Protein AF-A0A2D5J8Z7-F1 (afdb_monomer)

Nearest PDB structures (foldseek):
  4eag-assembly1_B  TM=4.613E-01  e=6.125E+00  Rattus norvegicus
  5y5u-assembly2_B  TM=1.953E-01  e=6.961E+00  Homo sapiens

Radius of gyration: 29.03 Å; Cα contacts (8 Å, |Δi|>4): 150; chains: 1; bounding box: 54×61×94 Å

pLDDT: mean 72.52, std 23.52, range [27.69, 96.88]

Solvent-accessible surface area (backbone atoms only — not comparable to full-atom values): 9885 Å² total; per-residue (Å²): 137,84,89,83,88,84,88,86,80,92,80,82,88,83,78,88,79,87,79,93,73,88,76,82,69,84,74,69,93,78,85,80,79,78,70,78,59,69,70,49,79,47,103,84,32,26,39,28,47,48,72,48,76,56,85,96,43,74,52,73,52,72,52,76,31,84,39,67,64,59,24,52,51,51,46,53,53,52,48,51,48,61,73,58,46,68,76,50,83,46,30,37,38,57,52,45,52,50,42,42,64,77,65,30,66,86,42,96,58,27,73,64,51,48,54,50,48,58,47,50,29,64,41,54,24,89,94,38,42,44,19,74,34,35,63,58,68,63,48,71,67,44,55,49,44,28,48,53,57,48,45,68,74,70,51,77,82,130

Mean predicted aligned error: 16.83 Å

Foldseek 3Di:
DDDDDDDDDDDDDDDDDDDDDPPPDPDDPPDPPPLPFPFDDDPQFTKGWEWDDQDPDIDIDMDTDHDPVVSVVVNVVVVVCSVCDPPQQAFLLNVLVCCLVPPLPPDPCSVVSNVVSVVQQQQDFPNHRSRRDGPRGDDPNRVVRSVVSVCVVPDDDD

Structure (mmCIF, N/CA/C/O backbone):
data_AF-A0A2D5J8Z7-F1
#
_entry.id   AF-A0A2D5J8Z7-F1
#
loop_
_atom_site.group_PDB
_atom_site.id
_atom_site.type_symbol
_atom_site.label_atom_id
_atom_site.label_alt_id
_atom_site.label_comp_id
_atom_site.label_asym_id
_atom_site.label_entity_id
_atom_site.label_seq_id
_atom_site.pdbx_PDB_ins_code
_atom_site.Cartn_x
_atom_site.Cartn_y
_atom_site.Cartn_z
_atom_site.occupancy
_atom_site.B_iso_or_equiv
_atom_site.auth_seq_id
_atom_site.auth_comp_id
_atom_site.auth_asym_id
_atom_site.auth_atom_id
_atom_site.pdbx_PDB_model_num
ATOM 1 N N . MET A 1 1 ? 10.048 -41.584 80.205 1.00 33.28 1 MET A N 1
ATOM 2 C CA . MET A 1 1 ? 10.427 -40.296 80.825 1.00 33.28 1 MET A CA 1
ATOM 3 C C . MET A 1 1 ? 9.995 -39.187 79.864 1.00 33.28 1 MET A C 1
ATOM 5 O O . MET A 1 1 ? 10.277 -39.314 78.686 1.00 33.28 1 MET A O 1
ATOM 9 N N . PHE A 1 2 ? 9.273 -38.183 80.372 1.00 31.69 2 PHE A N 1
ATOM 10 C CA . PHE A 1 2 ? 8.814 -36.934 79.729 1.00 31.69 2 PHE A CA 1
ATOM 11 C C . PHE A 1 2 ? 7.677 -36.934 78.680 1.00 31.69 2 PHE A C 1
ATOM 13 O O . PHE A 1 2 ? 7.839 -37.215 77.500 1.00 31.69 2 PHE A O 1
ATOM 20 N N . ARG A 1 3 ? 6.518 -36.484 79.191 1.00 35.34 3 ARG A N 1
ATOM 21 C CA . ARG A 1 3 ? 5.440 -35.714 78.538 1.00 35.34 3 ARG A CA 1
ATOM 22 C C . ARG A 1 3 ? 5.994 -34.478 77.804 1.00 35.34 3 ARG A C 1
ATOM 24 O O . ARG A 1 3 ? 6.938 -33.902 78.333 1.00 35.34 3 ARG A O 1
ATOM 31 N N . HIS A 1 4 ? 5.315 -34.013 76.745 1.00 35.53 4 HIS A N 1
ATOM 32 C CA . HIS A 1 4 ? 4.915 -32.610 76.425 1.00 35.53 4 HIS A CA 1
ATOM 33 C C . HIS A 1 4 ? 4.304 -32.600 74.999 1.00 35.53 4 HIS A C 1
ATOM 35 O O . HIS A 1 4 ? 4.914 -33.122 74.079 1.00 35.53 4 HIS A O 1
ATOM 41 N N . CYS A 1 5 ? 3.010 -32.329 74.796 1.00 35.19 5 CYS A N 1
ATOM 42 C CA . CYS A 1 5 ? 2.311 -31.031 74.715 1.00 35.19 5 CYS A CA 1
ATOM 43 C C . CYS A 1 5 ? 2.637 -30.144 73.488 1.00 35.19 5 CYS A C 1
ATOM 45 O O . CYS A 1 5 ? 3.711 -29.570 73.405 1.00 35.19 5 CYS A O 1
ATOM 47 N N . PHE A 1 6 ? 1.583 -29.951 72.677 1.00 36.56 6 PHE A N 1
ATOM 48 C CA . PHE A 1 6 ? 1.121 -28.722 72.001 1.00 36.56 6 PHE A CA 1
ATOM 49 C C . PHE A 1 6 ? 1.816 -28.160 70.734 1.00 36.56 6 PHE A C 1
ATOM 51 O O . PHE A 1 6 ? 2.923 -27.647 70.773 1.00 36.56 6 PHE A O 1
ATOM 58 N N . THR A 1 7 ? 1.017 -28.170 69.647 1.00 43.12 7 THR A N 1
ATOM 59 C CA . THR A 1 7 ? 0.766 -27.132 68.610 1.00 43.12 7 THR A CA 1
ATOM 60 C C . THR A 1 7 ? 1.921 -26.329 68.006 1.00 43.12 7 THR A C 1
ATOM 62 O O . THR A 1 7 ? 2.565 -25.579 68.723 1.00 43.12 7 THR A O 1
ATOM 65 N N . PHE A 1 8 ? 2.005 -26.303 66.665 1.00 34.94 8 PHE A N 1
ATOM 66 C CA . PHE A 1 8 ? 1.914 -25.092 65.816 1.00 34.94 8 PHE A CA 1
ATOM 67 C C . PHE A 1 8 ? 2.090 -25.455 64.323 1.00 34.94 8 PHE A C 1
ATOM 69 O O . PHE A 1 8 ? 2.873 -26.342 64.001 1.00 34.94 8 PHE A O 1
ATOM 76 N N . GLY A 1 9 ? 1.440 -24.717 63.413 1.00 32.69 9 GLY A N 1
ATOM 77 C CA . GLY A 1 9 ? 2.004 -24.474 62.072 1.00 32.69 9 GLY A CA 1
ATOM 78 C C . GLY A 1 9 ? 1.289 -25.078 60.859 1.00 32.69 9 GLY A C 1
ATOM 79 O O . GLY A 1 9 ? 1.712 -26.078 60.296 1.00 32.69 9 GLY A O 1
ATOM 80 N N . LEU A 1 10 ? 0.255 -24.377 60.399 1.00 40.59 10 LEU A N 1
ATOM 81 C CA . LEU A 1 10 ? -0.243 -24.343 59.022 1.00 40.59 10 LEU A CA 1
ATOM 82 C C . LEU A 1 10 ? 0.909 -24.122 58.014 1.00 40.59 10 LEU A C 1
ATOM 84 O O . LEU A 1 10 ? 1.593 -23.117 58.166 1.00 40.59 10 LEU A O 1
ATOM 88 N N . LEU A 1 11 ? 1.088 -24.974 56.987 1.00 37.28 11 LEU A N 1
ATOM 89 C CA . LEU A 1 11 ? 1.471 -24.580 55.610 1.00 37.28 11 LEU A CA 1
ATOM 90 C C . LEU A 1 11 ? 1.736 -25.776 54.669 1.00 37.28 11 LEU A C 1
ATOM 92 O O . LEU A 1 11 ? 2.484 -26.692 54.981 1.00 37.28 11 LEU A O 1
ATOM 96 N N . MET A 1 12 ? 1.214 -25.610 53.449 1.00 34.12 12 MET A N 1
ATOM 97 C CA . MET A 1 12 ? 1.783 -26.033 52.161 1.00 34.12 12 MET A CA 1
ATOM 98 C C . MET A 1 12 ? 1.585 -27.472 51.646 1.00 34.12 12 MET A C 1
ATOM 100 O O . MET A 1 12 ? 2.296 -28.410 51.976 1.00 34.12 12 MET A O 1
ATOM 104 N N . TYR A 1 13 ? 0.726 -27.529 50.619 1.00 34.94 13 TYR A N 1
ATOM 105 C CA . TYR A 1 13 ? 1.142 -27.944 49.271 1.00 34.94 13 TYR A CA 1
ATOM 106 C C . TYR A 1 13 ? 1.536 -29.421 49.104 1.00 34.94 13 TYR A C 1
ATOM 108 O O . TYR A 1 13 ? 2.632 -29.761 48.673 1.00 34.94 13 TYR A O 1
ATOM 116 N N . GLN A 1 14 ? 0.582 -30.312 49.365 1.00 29.28 14 GLN A N 1
ATOM 117 C CA . GLN A 1 14 ? 0.578 -31.664 48.800 1.00 29.28 14 GLN A CA 1
ATOM 118 C C . GLN A 1 14 ? -0.130 -31.581 47.437 1.00 29.28 14 GLN A C 1
ATOM 120 O O . GLN A 1 14 ? -1.304 -31.239 47.351 1.00 29.28 14 GLN A O 1
ATOM 125 N N . SER A 1 15 ? 0.643 -31.603 46.355 1.00 31.73 15 SER A N 1
ATOM 126 C CA . SER A 1 15 ? 0.920 -32.818 45.580 1.00 31.73 15 SER A CA 1
ATOM 127 C C . SER A 1 15 ? -0.226 -33.126 44.610 1.00 31.73 15 SER A C 1
ATOM 129 O O . SER A 1 15 ? -1.239 -33.737 44.941 1.00 31.73 15 SER A O 1
ATOM 131 N N . TRP A 1 16 ? -0.056 -32.599 43.397 1.00 32.38 16 TRP A N 1
ATOM 132 C CA . TRP A 1 16 ? -0.944 -32.747 42.252 1.00 32.38 16 TRP A CA 1
ATOM 133 C C . TRP A 1 16 ? -0.811 -34.166 41.683 1.00 32.38 16 TRP A C 1
ATOM 135 O O . TRP A 1 16 ? 0.261 -34.586 41.248 1.00 32.38 16 TRP A O 1
ATOM 145 N N . VAL A 1 17 ? -1.921 -34.902 41.733 1.00 38.41 17 VAL A N 1
ATOM 146 C CA . VAL A 1 17 ? -2.074 -36.291 41.297 1.00 38.41 17 VAL A CA 1
ATOM 147 C C . VAL A 1 17 ? -2.069 -36.382 39.769 1.00 38.41 17 VAL A C 1
ATOM 149 O O . VAL A 1 17 ? -2.915 -35.816 39.081 1.00 38.41 17 VAL A O 1
ATOM 152 N N . SER A 1 18 ? -1.119 -37.167 39.266 1.00 34.22 18 SER A N 1
ATOM 153 C CA . SER A 1 18 ? -1.123 -37.799 37.948 1.00 34.22 18 SER A CA 1
ATOM 154 C C . SER A 1 18 ? -2.359 -38.684 37.779 1.00 34.22 18 SER A C 1
ATOM 156 O O . SER A 1 18 ? -2.524 -39.576 38.601 1.00 34.22 18 SER A O 1
ATOM 158 N N . GLN A 1 19 ? -3.171 -38.475 36.729 1.00 34.41 19 GLN A N 1
ATOM 159 C CA . GLN A 1 19 ? -3.697 -39.524 35.831 1.00 34.41 19 GLN A CA 1
ATOM 160 C C . GLN A 1 19 ? -4.207 -38.899 34.518 1.00 34.41 19 GLN A C 1
ATOM 162 O O . GLN A 1 19 ? -5.058 -38.011 34.509 1.00 34.41 19 GLN A O 1
ATOM 167 N N . GLY A 1 20 ? -3.678 -39.387 33.394 1.00 43.56 20 GLY A N 1
ATOM 168 C CA . GLY A 1 20 ? -4.048 -38.973 32.047 1.00 43.56 20 GLY A CA 1
ATOM 169 C C . GLY A 1 20 ? -5.385 -39.549 31.578 1.00 43.56 20 GLY A C 1
ATOM 170 O O . GLY A 1 20 ? -5.564 -40.763 31.518 1.00 43.56 20 GLY A O 1
ATOM 171 N N . LYS A 1 21 ? -6.281 -38.653 31.158 1.00 35.16 21 LYS A N 1
ATOM 172 C CA . LYS A 1 21 ? -7.332 -38.890 30.159 1.00 35.16 21 LYS A CA 1
ATOM 173 C C . LYS A 1 21 ? -7.475 -37.608 29.336 1.00 35.16 21 LYS A C 1
ATOM 175 O O . LYS A 1 21 ? -8.081 -36.644 29.793 1.00 35.16 21 LYS A O 1
ATOM 180 N N . THR A 1 22 ? -6.898 -37.560 28.137 1.00 36.97 22 THR A N 1
ATOM 181 C CA . THR A 1 22 ? -7.203 -36.496 27.171 1.00 36.97 22 THR A CA 1
ATOM 182 C C . THR A 1 22 ? -8.568 -36.794 26.574 1.00 36.97 22 THR A C 1
ATOM 184 O O . THR A 1 22 ? -8.685 -37.496 25.572 1.00 36.97 22 THR A O 1
ATOM 187 N N . VAL A 1 23 ? -9.621 -36.297 27.216 1.00 35.59 23 VAL A N 1
ATOM 188 C CA . VAL A 1 23 ? -10.928 -36.225 26.574 1.00 35.59 23 VAL A CA 1
ATOM 189 C C . VAL A 1 23 ? -10.890 -35.018 25.645 1.00 35.59 23 VAL A C 1
ATOM 191 O O . VAL A 1 23 ? -11.117 -33.881 26.054 1.00 35.59 23 VAL A O 1
ATOM 194 N N . THR A 1 24 ? -10.541 -35.257 24.384 1.00 42.09 24 THR A N 1
ATOM 195 C CA . THR A 1 24 ? -10.742 -34.292 23.305 1.00 42.09 24 THR A CA 1
ATOM 196 C C . THR A 1 24 ? -12.246 -34.192 23.070 1.00 42.09 24 THR A C 1
ATOM 198 O O . THR A 1 24 ? -12.821 -34.926 22.272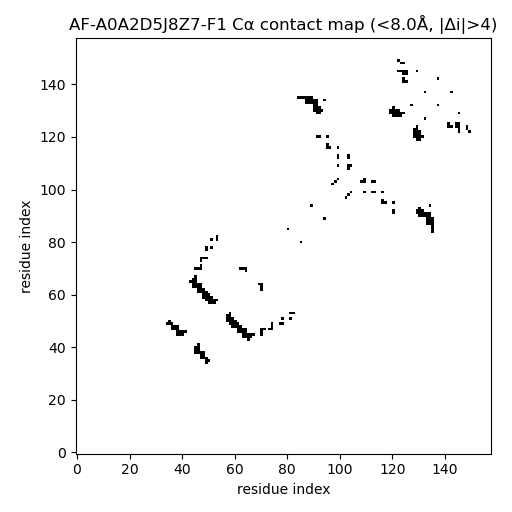 1.00 42.09 24 THR A O 1
ATOM 201 N N . HIS A 1 25 ? -12.918 -33.316 23.812 1.00 37.34 25 HIS A N 1
ATOM 202 C CA . HIS A 1 25 ? -14.263 -32.899 23.447 1.00 37.34 25 HIS A CA 1
ATOM 203 C C . HIS A 1 25 ? -14.157 -31.943 22.250 1.00 37.34 25 HIS A C 1
ATOM 205 O O . HIS A 1 25 ? -13.508 -30.900 22.386 1.00 37.34 25 HIS A O 1
ATOM 211 N N . PRO A 1 26 ? -14.777 -32.235 21.088 1.00 35.94 26 PRO A N 1
ATOM 212 C CA . PRO A 1 26 ? -15.030 -31.196 20.104 1.00 35.94 26 PRO A CA 1
ATOM 213 C C . PRO A 1 26 ? -16.043 -30.239 20.737 1.00 35.94 26 PRO A C 1
ATOM 215 O O . PRO A 1 26 ? -17.235 -30.532 20.812 1.00 35.94 26 PRO A O 1
ATOM 218 N N . LEU A 1 27 ? -15.554 -29.130 21.297 1.00 33.94 27 LEU A N 1
ATOM 219 C CA . LEU A 1 27 ? -16.441 -28.135 21.882 1.00 33.94 27 LEU A CA 1
ATOM 220 C C . LEU A 1 27 ? -17.328 -27.533 20.777 1.00 33.94 27 LEU A C 1
ATOM 222 O O . LEU A 1 27 ? -16.828 -27.228 19.689 1.00 33.94 27 LEU A O 1
ATOM 226 N N . PRO A 1 28 ? -18.633 -27.359 21.042 1.00 27.84 28 PRO A N 1
ATOM 227 C CA . PRO A 1 28 ? -19.584 -26.816 20.082 1.00 27.84 28 PRO A CA 1
ATOM 228 C C . PRO A 1 28 ? -19.231 -25.377 19.666 1.00 27.84 28 PRO A C 1
ATOM 230 O O . PRO A 1 28 ? -18.781 -24.562 20.468 1.00 27.84 28 PRO A O 1
ATOM 233 N N . ILE A 1 29 ? -19.495 -25.062 18.393 1.00 35.22 29 ILE A N 1
ATOM 234 C CA . ILE A 1 29 ? -19.221 -23.789 17.689 1.00 35.22 29 ILE A CA 1
ATOM 235 C C . ILE A 1 29 ? -19.977 -22.568 18.259 1.00 35.22 29 ILE A C 1
ATOM 237 O O . ILE A 1 29 ? -19.710 -21.426 17.889 1.00 35.22 29 ILE A O 1
ATOM 241 N N . SER A 1 30 ? -20.883 -22.758 19.213 1.00 27.69 30 SER A N 1
ATOM 242 C CA . SER A 1 30 ? -21.595 -21.671 19.881 1.00 27.69 30 SER A CA 1
ATOM 243 C C . SER A 1 30 ? -21.016 -21.429 21.275 1.00 27.69 30 SER A C 1
ATOM 245 O O . SER A 1 30 ? -21.147 -22.297 22.130 1.00 27.69 30 SER A O 1
ATOM 247 N N . LEU A 1 31 ? -20.474 -20.223 21.505 1.00 31.56 31 LEU A N 1
ATOM 248 C CA . LEU A 1 31 ? -19.948 -19.673 22.779 1.00 31.56 31 LEU A CA 1
ATOM 249 C C . LEU A 1 31 ? -18.418 -19.624 22.941 1.00 31.56 31 LEU A C 1
ATOM 251 O O . LEU A 1 31 ? -17.900 -19.771 24.043 1.00 31.56 31 LEU A O 1
ATOM 255 N N . ARG A 1 32 ? -17.690 -19.252 21.883 1.00 32.06 32 ARG A N 1
ATOM 256 C CA . ARG A 1 32 ? -16.359 -18.636 22.030 1.00 32.06 32 ARG A CA 1
ATOM 257 C C . ARG A 1 32 ? -16.353 -17.203 21.501 1.00 32.06 32 ARG A C 1
ATOM 259 O O . ARG A 1 32 ? -15.695 -16.862 20.525 1.00 32.06 32 ARG A O 1
ATOM 266 N N . ARG A 1 33 ? -17.156 -16.348 22.142 1.00 30.02 33 ARG A N 1
ATOM 267 C CA . ARG A 1 33 ? -17.004 -14.890 22.059 1.00 30.02 33 ARG A CA 1
ATOM 268 C C . ARG A 1 33 ? -15.819 -14.508 22.946 1.00 30.02 33 ARG A C 1
ATOM 270 O O . ARG A 1 33 ? -16.016 -14.091 24.082 1.00 30.02 33 ARG A O 1
ATOM 277 N N . ASP A 1 34 ? -14.605 -14.684 22.432 1.00 30.52 34 ASP A N 1
ATOM 278 C CA . ASP A 1 34 ? -13.373 -14.175 23.048 1.00 30.52 34 ASP A CA 1
ATOM 279 C C . ASP A 1 34 ? -13.340 -12.637 22.928 1.00 30.52 34 ASP A C 1
ATOM 281 O O . ASP A 1 34 ? -12.583 -12.060 22.152 1.00 30.52 34 ASP A O 1
ATOM 285 N N . TYR A 1 35 ? -14.211 -11.978 23.690 1.00 39.22 35 TYR A N 1
ATOM 286 C CA . TYR A 1 35 ? -14.035 -10.608 24.148 1.00 39.22 35 TYR A CA 1
ATOM 287 C C . TYR A 1 35 ? -13.406 -10.709 25.537 1.00 39.22 35 TYR A C 1
ATOM 289 O O . TYR A 1 35 ? -14.110 -10.613 26.544 1.00 39.22 35 TYR A O 1
ATOM 297 N N . ASP A 1 36 ? -12.092 -10.937 25.616 1.00 40.06 36 ASP A N 1
ATOM 298 C CA . ASP A 1 36 ? -11.342 -10.755 26.869 1.00 40.06 36 ASP A CA 1
ATOM 299 C C . ASP A 1 36 ? -11.232 -9.247 27.162 1.00 40.06 36 ASP A C 1
ATOM 301 O O . ASP A 1 36 ? -10.185 -8.608 27.052 1.00 40.06 36 ASP A O 1
ATOM 305 N N . LEU A 1 37 ? -12.386 -8.638 27.442 1.00 43.28 37 LEU A N 1
ATOM 306 C CA . LEU A 1 37 ? -12.523 -7.261 27.867 1.00 43.28 37 LEU A CA 1
ATOM 307 C C . LEU A 1 37 ? -12.175 -7.221 29.352 1.00 43.28 37 LEU A C 1
ATOM 309 O O . LEU A 1 37 ? -13.049 -7.325 30.220 1.00 43.28 37 LEU A O 1
ATOM 313 N N . ARG A 1 38 ? -10.894 -7.017 29.657 1.00 42.97 38 ARG A N 1
ATOM 314 C CA . ARG A 1 38 ? -10.492 -6.493 30.965 1.00 42.97 38 ARG A CA 1
ATOM 315 C C . ARG A 1 38 ? -11.046 -5.074 31.100 1.00 42.97 38 ARG A C 1
ATOM 317 O O . ARG A 1 38 ? -10.364 -4.094 30.815 1.00 42.97 38 ARG A O 1
ATOM 324 N N . HIS A 1 39 ? -12.311 -4.961 31.498 1.00 48.50 39 HIS A N 1
ATOM 325 C CA . HIS A 1 39 ? -12.954 -3.701 31.850 1.00 48.50 39 HIS A CA 1
ATOM 326 C C . HIS A 1 39 ? -12.380 -3.215 33.185 1.00 48.50 39 HIS A C 1
ATOM 328 O O . HIS A 1 39 ? -12.983 -3.387 34.241 1.00 48.50 39 HIS A O 1
ATOM 334 N N . GLY A 1 40 ? -11.178 -2.649 33.154 1.00 47.19 40 GLY A N 1
ATOM 335 C CA . GLY A 1 40 ? -10.620 -1.958 34.307 1.00 47.19 40 GLY A CA 1
ATOM 336 C C . GLY A 1 40 ? -11.255 -0.578 34.420 1.00 47.19 40 GLY A C 1
ATOM 337 O O . GLY A 1 40 ? -11.065 0.262 33.538 1.00 47.19 40 GLY A O 1
ATOM 338 N N . GLN A 1 41 ? -11.999 -0.323 35.498 1.00 51.88 41 GLN A N 1
ATOM 339 C CA . GLN A 1 41 ? -12.288 1.048 35.906 1.00 51.88 41 GLN A CA 1
ATOM 340 C C . GLN A 1 41 ? -10.941 1.693 36.251 1.00 51.88 41 GLN A C 1
ATOM 342 O O . GLN A 1 41 ? -10.257 1.264 37.178 1.00 51.88 41 GLN A O 1
ATOM 347 N N . THR A 1 42 ? -10.521 2.681 35.467 1.00 56.34 42 THR A N 1
ATOM 348 C CA . THR A 1 42 ? -9.351 3.493 35.822 1.00 56.34 42 THR A CA 1
ATOM 349 C C . THR A 1 42 ? -9.826 4.669 36.662 1.00 56.34 42 THR A C 1
ATOM 351 O O . THR A 1 42 ? -10.990 5.061 36.585 1.00 56.34 42 THR A O 1
ATOM 354 N N . LYS A 1 43 ? -8.929 5.259 37.462 1.00 55.53 43 LYS A N 1
ATOM 355 C CA . LYS A 1 43 ? -9.245 6.357 38.398 1.00 55.53 43 LYS A CA 1
ATOM 356 C C . LYS A 1 43 ? -9.958 7.558 37.737 1.00 55.53 43 LYS A C 1
ATOM 358 O O . LYS A 1 43 ? -10.534 8.382 38.434 1.00 55.53 43 LYS A O 1
ATOM 363 N N . CYS A 1 44 ? -9.914 7.655 36.407 1.00 60.53 44 CYS A N 1
ATOM 364 C CA . CYS A 1 44 ? -10.437 8.751 35.598 1.00 60.53 44 CYS A CA 1
ATOM 365 C C . CYS A 1 44 ? -11.274 8.313 34.370 1.00 60.53 44 CYS A C 1
ATOM 367 O O . CYS A 1 44 ? -11.547 9.153 33.513 1.00 60.53 44 CYS A O 1
ATOM 369 N N . GLY A 1 45 ? -11.712 7.047 34.257 1.00 75.44 45 GLY A N 1
ATOM 370 C CA . GLY A 1 45 ? -12.595 6.647 33.149 1.00 75.44 45 GLY A CA 1
ATOM 371 C C . GLY A 1 45 ? -12.696 5.150 32.840 1.00 75.44 45 GLY A C 1
ATOM 372 O O . GLY A 1 45 ? -12.374 4.280 33.653 1.00 75.44 45 GLY A O 1
ATOM 373 N N . TRP A 1 46 ? -13.168 4.861 31.626 1.00 76.75 46 TRP A N 1
ATOM 374 C CA . TRP A 1 46 ? -13.387 3.520 31.080 1.00 76.75 46 TRP A CA 1
ATOM 375 C C . TRP A 1 46 ? -12.309 3.168 30.062 1.00 76.75 46 TRP A C 1
ATOM 377 O O . TRP A 1 46 ? -12.083 3.928 29.129 1.00 76.75 46 TRP A O 1
ATOM 387 N N . GLN A 1 47 ? -11.670 2.006 30.184 1.00 78.69 47 GLN A N 1
ATOM 388 C CA . GLN A 1 47 ? -10.705 1.530 29.192 1.00 78.69 47 GLN A CA 1
ATOM 389 C C . GLN A 1 47 ? -11.274 0.351 28.400 1.00 78.69 47 GLN A C 1
ATOM 391 O O . GLN A 1 47 ? -11.833 -0.580 28.976 1.00 78.69 47 GLN A O 1
ATOM 396 N N . ALA A 1 48 ? -11.091 0.381 27.083 1.00 81.31 48 ALA A N 1
ATOM 397 C CA . ALA A 1 48 ? -11.295 -0.760 26.204 1.00 81.31 48 ALA A CA 1
ATOM 398 C C . ALA A 1 48 ? -9.939 -1.317 25.759 1.00 81.31 48 ALA A C 1
ATOM 400 O O . ALA A 1 48 ? -9.042 -0.561 25.377 1.00 81.31 48 ALA A O 1
ATOM 401 N N . GLN A 1 49 ? -9.803 -2.640 25.799 1.00 81.88 49 GLN A N 1
ATOM 402 C CA . GLN A 1 49 ? -8.642 -3.378 25.311 1.00 81.88 49 GLN A CA 1
ATOM 403 C C . GLN A 1 49 ? -9.143 -4.430 24.325 1.00 81.88 49 GLN A C 1
ATOM 405 O O . GLN A 1 49 ? -10.068 -5.171 24.640 1.00 81.88 49 GLN A O 1
ATOM 410 N N . VAL A 1 50 ? -8.546 -4.479 23.138 1.00 82.88 50 VAL A N 1
ATOM 411 C CA . VAL A 1 50 ? -8.886 -5.447 22.093 1.00 82.88 50 VAL A CA 1
ATOM 412 C C . VAL A 1 50 ? -7.632 -6.229 21.742 1.00 82.88 50 VAL A C 1
ATOM 414 O O . VAL A 1 50 ? -6.585 -5.638 21.458 1.00 82.88 50 VAL A O 1
ATOM 417 N N . ALA A 1 51 ? -7.744 -7.556 21.749 1.00 82.44 51 ALA A N 1
ATOM 418 C CA . ALA A 1 51 ? -6.704 -8.479 21.325 1.00 82.44 51 ALA A CA 1
ATOM 419 C C . ALA A 1 51 ? -7.303 -9.501 20.352 1.00 82.44 51 ALA A C 1
ATOM 421 O O . ALA A 1 51 ? -8.057 -10.377 20.763 1.00 82.44 51 ALA A O 1
ATOM 422 N N . ARG A 1 52 ? -6.960 -9.407 19.065 1.00 76.62 52 ARG A N 1
ATOM 423 C CA . ARG A 1 52 ? -7.445 -10.338 18.032 1.00 76.62 52 ARG A CA 1
ATOM 424 C C . ARG A 1 52 ? -6.286 -10.958 17.273 1.00 76.62 52 ARG A C 1
ATOM 426 O O . ARG A 1 52 ? -5.253 -10.322 17.049 1.00 76.62 52 ARG A O 1
ATOM 433 N N . ARG A 1 53 ? -6.457 -12.219 16.882 1.00 71.38 53 ARG A N 1
ATOM 434 C CA . ARG A 1 53 ? -5.526 -12.919 15.996 1.00 71.38 53 ARG A CA 1
ATOM 435 C C . ARG A 1 53 ? -5.867 -12.564 14.554 1.00 71.38 53 ARG A C 1
ATOM 437 O O . ARG A 1 53 ? -6.992 -12.779 14.130 1.00 71.38 53 ARG A O 1
ATOM 444 N N . VAL A 1 54 ? -4.890 -12.039 13.825 1.00 67.06 54 VAL A N 1
ATOM 445 C CA . VAL A 1 54 ? -4.977 -11.754 12.391 1.00 67.06 54 VAL A CA 1
ATOM 446 C C . VAL A 1 54 ? -3.842 -12.532 11.728 1.00 67.06 54 VAL A C 1
ATOM 448 O O . VAL A 1 54 ? -2.666 -12.179 11.867 1.00 67.06 54 VAL A O 1
ATOM 451 N N . GLY A 1 55 ? -4.184 -13.652 11.087 1.00 72.12 55 GLY A N 1
ATOM 452 C CA . GLY A 1 55 ? -3.205 -14.636 10.615 1.00 72.12 55 GLY A CA 1
ATOM 453 C C . GLY A 1 55 ? -2.347 -15.186 11.764 1.00 72.12 55 GLY A C 1
ATOM 454 O O . GLY A 1 55 ? -2.865 -15.581 12.809 1.00 72.12 55 GLY A O 1
ATOM 455 N N . THR A 1 56 ? -1.021 -15.175 11.595 1.00 70.69 56 THR A N 1
ATOM 456 C CA . THR A 1 56 ? -0.047 -15.661 12.596 1.00 70.69 56 THR A CA 1
ATOM 457 C C . THR A 1 56 ? 0.249 -14.641 13.707 1.00 70.69 56 THR A C 1
ATOM 459 O O . THR A 1 56 ? 0.930 -14.959 14.680 1.00 70.69 56 THR A O 1
ATOM 462 N N . GLN A 1 57 ? -0.233 -13.398 13.593 1.00 63.00 57 GLN A N 1
ATOM 463 C CA . GLN A 1 57 ? 0.080 -12.319 14.536 1.00 63.00 57 GLN A CA 1
ATOM 464 C C . GLN A 1 57 ? -1.132 -11.942 15.394 1.00 63.00 57 GLN A C 1
ATOM 466 O O . GLN A 1 57 ? -2.265 -11.900 14.926 1.00 63.00 57 GLN A O 1
ATOM 471 N N . THR A 1 58 ? -0.900 -11.608 16.667 1.00 77.25 58 THR A N 1
ATOM 472 C CA . THR A 1 58 ? -1.942 -11.038 17.539 1.00 77.25 58 THR A CA 1
ATOM 473 C C . THR A 1 58 ? -1.832 -9.516 17.535 1.00 77.25 58 THR A C 1
ATOM 475 O O . THR A 1 58 ? -0.817 -8.966 17.962 1.00 77.25 58 THR A O 1
ATOM 478 N N . LYS A 1 59 ? -2.870 -8.822 17.064 1.00 77.00 59 LYS A N 1
ATOM 479 C CA . LYS A 1 59 ? -2.980 -7.362 17.140 1.00 77.00 59 LYS A CA 1
ATOM 480 C C . LYS A 1 59 ? -3.605 -6.983 18.478 1.00 77.00 59 LYS A C 1
ATOM 482 O O . LYS A 1 59 ? -4.638 -7.532 18.854 1.00 77.00 59 LYS A O 1
ATOM 487 N N . ARG A 1 60 ? -2.971 -6.050 19.195 1.00 81.69 60 ARG A N 1
ATOM 488 C CA . ARG A 1 60 ? -3.452 -5.521 20.478 1.00 81.69 60 ARG A CA 1
ATOM 489 C C . ARG A 1 60 ? -3.542 -3.999 20.419 1.00 81.69 60 ARG A C 1
ATOM 491 O O . ARG A 1 60 ? -2.576 -3.354 20.016 1.00 81.69 60 ARG A O 1
ATOM 498 N N . LYS A 1 61 ? -4.670 -3.428 20.842 1.00 81.75 61 LYS A N 1
ATOM 499 C CA . LYS A 1 61 ? -4.812 -1.987 21.106 1.00 81.75 61 LYS A CA 1
ATOM 500 C C . LYS A 1 61 ? -5.610 -1.755 22.379 1.00 81.75 61 LYS A C 1
ATOM 502 O O . LYS A 1 61 ? -6.503 -2.528 22.708 1.00 81.75 61 LYS A O 1
ATOM 507 N N . ALA A 1 62 ? -5.305 -0.653 23.053 1.00 82.62 62 ALA A N 1
ATOM 508 C CA . ALA A 1 62 ? -6.061 -0.161 24.192 1.00 82.62 62 ALA A CA 1
ATOM 509 C C . ALA A 1 62 ? -6.370 1.327 24.011 1.00 82.62 62 ALA A C 1
ATOM 511 O O . ALA A 1 62 ? -5.539 2.072 23.486 1.00 82.62 62 ALA A O 1
ATOM 512 N N . LYS A 1 63 ? -7.555 1.757 24.445 1.00 81.12 63 LYS A N 1
ATOM 513 C CA . LYS A 1 63 ? -7.972 3.163 24.430 1.00 81.12 63 LYS A CA 1
ATOM 514 C C . LYS A 1 63 ? -8.887 3.463 25.617 1.00 81.12 63 LYS A C 1
ATOM 516 O O . LYS A 1 63 ? -9.662 2.608 26.037 1.00 81.12 63 LYS A O 1
ATOM 521 N N . THR A 1 64 ? -8.777 4.674 26.157 1.00 81.75 64 THR A N 1
ATOM 522 C CA . THR A 1 64 ? -9.549 5.140 27.320 1.00 81.75 64 THR A CA 1
ATOM 523 C C . THR A 1 64 ? -10.618 6.147 26.887 1.00 81.75 64 THR A C 1
ATOM 525 O O . THR A 1 64 ? -10.393 6.939 25.973 1.00 81.75 64 THR A O 1
ATOM 528 N N . PHE A 1 65 ? -11.773 6.110 27.548 1.00 80.00 65 PHE A N 1
ATOM 529 C CA . PHE A 1 65 ? -12.999 6.848 27.251 1.00 80.00 65 PHE A CA 1
ATOM 530 C C . PHE A 1 65 ? -13.650 7.378 28.528 1.00 80.00 65 PHE A C 1
ATOM 532 O O . PHE A 1 65 ? -13.407 6.874 29.628 1.00 80.00 65 PHE A O 1
ATOM 539 N N . LYS A 1 66 ? -14.520 8.380 28.378 1.00 75.38 66 LYS A N 1
ATOM 540 C CA . LYS A 1 66 ? -15.283 8.941 29.501 1.00 75.38 66 LYS A CA 1
ATOM 541 C C . LYS A 1 66 ? -16.495 8.079 29.852 1.00 75.38 66 LYS A C 1
ATOM 543 O O . LYS A 1 66 ? -16.850 7.994 31.024 1.00 75.38 66 LYS A O 1
ATOM 548 N N . SER A 1 67 ? -17.095 7.399 28.870 1.00 79.12 67 SER A N 1
ATOM 549 C CA . SER A 1 67 ? -18.265 6.541 29.080 1.00 79.12 67 SER A CA 1
ATOM 550 C C . SER A 1 67 ? -18.016 5.072 28.716 1.00 79.12 67 SER A C 1
ATOM 552 O O . SER A 1 67 ? -17.259 4.740 27.802 1.00 79.12 67 SER A O 1
ATOM 554 N N . LYS A 1 68 ? -18.713 4.168 29.422 1.00 74.88 68 LYS A N 1
ATOM 555 C CA . LYS A 1 68 ? -18.700 2.722 29.140 1.00 74.88 68 LYS A CA 1
ATOM 556 C C . LYS A 1 68 ? -19.200 2.417 27.727 1.00 74.88 68 LYS A C 1
ATOM 558 O O . LYS A 1 68 ? -18.673 1.529 27.063 1.00 74.88 68 LYS A O 1
ATOM 563 N N . ARG A 1 69 ? -20.221 3.153 27.276 1.00 79.44 69 ARG A N 1
ATOM 564 C CA . ARG A 1 69 ? -20.846 2.967 25.962 1.00 79.44 69 ARG A CA 1
ATOM 565 C C . ARG A 1 69 ? -19.871 3.294 24.834 1.00 79.44 69 ARG A C 1
ATOM 567 O O . ARG A 1 69 ? -19.751 2.496 23.914 1.00 79.44 69 ARG A O 1
ATOM 574 N N . GLU A 1 70 ? -19.140 4.404 24.930 1.00 76.50 70 GLU A N 1
ATOM 575 C CA . GLU A 1 70 ? -18.096 4.758 23.955 1.00 76.50 70 GLU A CA 1
ATOM 576 C C . GLU A 1 70 ? -17.003 3.692 23.879 1.00 76.50 70 GLU A C 1
ATOM 578 O O . GLU A 1 70 ? -16.626 3.276 22.786 1.00 76.50 70 GLU A O 1
ATOM 583 N N . ALA A 1 71 ? -16.544 3.202 25.034 1.00 75.06 71 ALA A N 1
ATOM 584 C CA . ALA A 1 71 ? -15.534 2.150 25.093 1.00 75.06 71 ALA A CA 1
ATOM 585 C C . ALA A 1 71 ? -15.996 0.865 24.379 1.00 75.06 71 ALA A C 1
ATOM 587 O O . ALA A 1 71 ? -15.226 0.259 23.634 1.00 75.06 71 ALA A O 1
ATOM 588 N N . GLN A 1 72 ? -17.261 0.474 24.563 1.00 80.44 72 GLN A N 1
ATOM 589 C CA . GLN A 1 72 ? -17.846 -0.704 23.916 1.00 80.44 72 GLN A CA 1
ATOM 590 C C . GLN A 1 72 ? -18.055 -0.523 22.410 1.00 80.44 72 GLN A C 1
ATOM 592 O O . GLN A 1 72 ? -17.790 -1.454 21.653 1.00 80.44 72 GLN A O 1
ATOM 597 N N . VAL A 1 73 ? -18.531 0.648 21.976 1.00 86.25 73 VAL A N 1
ATOM 598 C CA . VAL A 1 73 ? -18.703 0.961 20.548 1.00 86.25 73 VAL A CA 1
ATOM 599 C C . VAL A 1 73 ? -17.352 0.910 19.843 1.00 86.25 73 VAL A C 1
ATOM 601 O O . VAL A 1 73 ? -17.201 0.164 18.881 1.00 86.25 73 VAL A O 1
ATOM 604 N N . TRP A 1 74 ? -16.342 1.584 20.395 1.00 86.62 74 TRP A N 1
ATOM 605 C CA . TRP A 1 74 ? -14.999 1.584 19.824 1.00 86.62 74 TRP A CA 1
ATOM 606 C C . TRP A 1 74 ? -14.378 0.185 19.751 1.00 86.62 74 TRP A C 1
ATOM 608 O O . TRP A 1 74 ? -13.748 -0.152 18.752 1.00 86.62 74 TRP A O 1
ATOM 618 N N . ALA A 1 75 ? -14.550 -0.643 20.789 1.00 82.56 75 ALA A N 1
ATOM 619 C CA . ALA A 1 75 ? -14.025 -2.007 20.778 1.00 82.56 75 ALA A CA 1
ATOM 620 C C . ALA A 1 75 ? -14.637 -2.833 19.635 1.00 82.56 75 ALA A C 1
ATOM 622 O O . ALA A 1 75 ? -13.910 -3.511 18.916 1.00 82.56 75 ALA A O 1
ATOM 623 N N . ARG A 1 76 ? -15.957 -2.725 19.429 1.00 82.12 76 ARG A N 1
ATOM 624 C CA . ARG A 1 76 ? -16.668 -3.419 18.343 1.00 82.12 76 ARG A CA 1
ATOM 625 C C . ARG A 1 76 ? -16.247 -2.925 16.962 1.00 82.12 76 ARG A C 1
ATOM 627 O O . ARG A 1 76 ? -16.029 -3.742 16.077 1.00 82.12 76 ARG A O 1
ATOM 634 N N . GLU A 1 77 ? -16.123 -1.613 16.782 1.00 82.00 77 GLU A N 1
ATOM 635 C CA . GLU A 1 77 ? -15.661 -1.016 15.521 1.00 82.00 77 GLU A CA 1
ATOM 636 C C . GLU A 1 77 ? -14.244 -1.474 15.177 1.00 82.00 77 GLU A C 1
ATOM 638 O O . GLU A 1 77 ? -13.981 -1.889 14.052 1.00 82.00 77 GLU A O 1
ATOM 643 N N . PHE A 1 78 ? -13.342 -1.456 16.160 1.00 81.06 78 PHE A N 1
ATOM 644 C CA . PHE A 1 78 ? -11.958 -1.865 15.958 1.00 81.06 78 PHE A CA 1
ATOM 645 C C . PHE A 1 78 ? -11.830 -3.367 15.674 1.00 81.06 78 PHE A C 1
ATOM 647 O O . PHE A 1 78 ? -11.001 -3.774 14.867 1.00 81.06 78 PHE A O 1
ATOM 654 N N . GLU A 1 79 ? -12.654 -4.210 16.294 1.00 80.12 79 GLU A N 1
ATOM 655 C CA . GLU A 1 79 ? -12.700 -5.631 15.943 1.00 80.12 79 GLU A CA 1
ATOM 656 C C . GLU A 1 79 ? -13.248 -5.880 14.545 1.00 80.12 79 GLU A C 1
ATOM 658 O O . GLU A 1 79 ? -12.666 -6.674 13.816 1.00 80.12 79 GLU A O 1
ATOM 663 N N . ALA A 1 80 ? -14.310 -5.178 14.146 1.00 77.25 80 ALA A N 1
ATOM 664 C CA . ALA A 1 80 ? -14.834 -5.268 12.788 1.00 77.25 80 ALA A CA 1
ATOM 665 C C . ALA A 1 80 ? -13.796 -4.808 11.748 1.00 77.25 80 ALA A C 1
ATOM 667 O O . ALA A 1 80 ? -13.684 -5.405 10.680 1.00 77.25 80 ALA A O 1
ATOM 668 N N . GLU A 1 81 ? -12.998 -3.783 12.066 1.00 72.56 81 GLU A N 1
ATOM 669 C CA . GLU A 1 81 ? -11.875 -3.327 11.237 1.00 72.56 81 GLU A CA 1
ATOM 670 C C . GLU A 1 81 ? -10.771 -4.394 11.128 1.00 72.56 81 GLU A C 1
ATOM 672 O O . GLU A 1 81 ? -10.227 -4.624 10.048 1.00 72.56 81 GLU A O 1
ATOM 677 N N . LEU A 1 82 ? -10.452 -5.079 12.231 1.00 72.25 82 LEU A N 1
ATOM 678 C CA . LEU A 1 82 ? -9.475 -6.170 12.231 1.00 72.25 82 LEU A CA 1
ATOM 679 C C . LEU A 1 82 ? -9.974 -7.416 11.490 1.00 72.25 82 LEU A C 1
ATOM 681 O O . LEU A 1 82 ? -9.170 -8.062 10.820 1.00 72.25 82 LEU A O 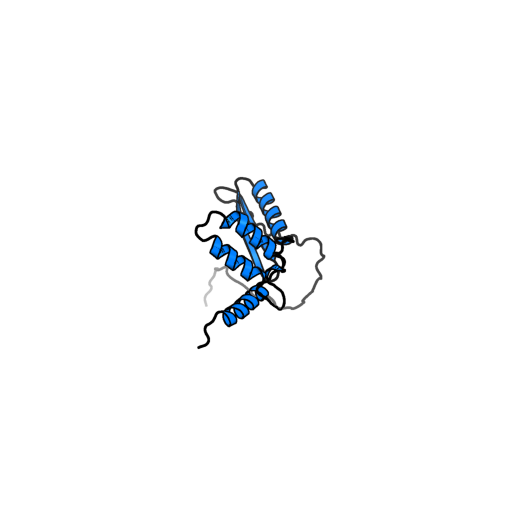1
ATOM 685 N N . ASP A 1 83 ? -11.262 -7.745 11.609 1.00 66.81 83 ASP A N 1
ATOM 686 C CA . ASP A 1 83 ? -11.875 -8.920 10.983 1.00 66.81 83 ASP A CA 1
ATOM 687 C C . ASP A 1 83 ? -12.064 -8.723 9.467 1.00 66.81 83 ASP A C 1
ATOM 689 O O . ASP A 1 83 ? -11.812 -9.645 8.694 1.00 66.81 83 ASP A O 1
A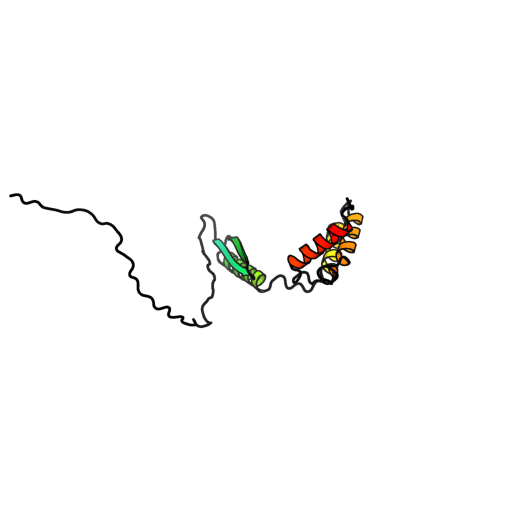TOM 693 N N . ASN A 1 84 ? -12.437 -7.520 9.015 1.00 60.84 84 ASN A N 1
ATOM 694 C CA . ASN A 1 84 ? -12.585 -7.231 7.582 1.00 60.84 84 ASN A CA 1
ATOM 695 C C . ASN A 1 84 ? -11.234 -7.076 6.859 1.00 60.84 84 ASN A C 1
ATOM 697 O O . ASN A 1 84 ? -11.170 -7.149 5.626 1.00 60.84 84 ASN A O 1
ATOM 701 N N . GLY A 1 85 ? -10.151 -6.831 7.607 1.00 58.94 85 GLY A N 1
ATOM 702 C CA . GLY A 1 85 ? -8.916 -6.295 7.046 1.00 58.94 85 GLY A CA 1
ATOM 703 C C . GLY A 1 85 ? -9.166 -4.956 6.340 1.00 58.94 85 GLY A C 1
ATOM 704 O O . GLY A 1 85 ? -10.297 -4.496 6.176 1.00 58.94 85 GLY A O 1
ATOM 705 N N . THR A 1 86 ? -8.114 -4.294 5.865 1.00 57.88 86 THR A N 1
ATOM 706 C CA . THR A 1 86 ? -8.313 -3.198 4.910 1.00 57.88 86 THR A CA 1
ATOM 707 C C . THR A 1 86 ? -8.730 -3.831 3.584 1.00 57.88 86 THR A C 1
ATOM 709 O O . THR A 1 86 ? -7.879 -4.083 2.735 1.00 57.88 86 THR A O 1
ATOM 712 N N . THR A 1 87 ? -10.023 -4.121 3.396 1.00 61.78 87 THR A N 1
ATOM 713 C CA . THR A 1 87 ? -10.599 -4.671 2.152 1.00 61.78 87 THR A CA 1
ATOM 714 C C . THR A 1 87 ? -10.613 -3.611 1.040 1.00 61.78 87 THR A C 1
ATOM 716 O O . THR A 1 87 ? -11.610 -3.378 0.358 1.00 61.78 87 THR A O 1
ATOM 719 N N . SER A 1 88 ? -9.511 -2.883 0.877 1.00 73.75 88 SER A N 1
ATOM 720 C CA . SER A 1 88 ? -9.349 -1.960 -0.228 1.00 73.75 88 SER A CA 1
ATOM 721 C C . SER A 1 88 ? -9.072 -2.774 -1.483 1.00 73.75 88 SER A C 1
ATOM 723 O O . SER A 1 88 ? -8.090 -3.512 -1.563 1.00 73.75 88 SER A O 1
ATOM 725 N N . ARG A 1 89 ? -9.955 -2.611 -2.467 1.00 84.44 89 ARG A N 1
ATOM 726 C CA . ARG A 1 89 ? -9.786 -3.127 -3.831 1.00 84.44 89 ARG A CA 1
ATOM 727 C C . ARG A 1 89 ? -8.925 -2.196 -4.692 1.00 84.44 89 ARG A C 1
ATOM 729 O O . ARG A 1 89 ? -8.858 -2.376 -5.903 1.00 84.44 89 ARG A O 1
ATOM 736 N N . ASP A 1 90 ? -8.295 -1.191 -4.082 1.00 91.88 90 ASP A N 1
ATOM 737 C CA . ASP A 1 90 ? -7.368 -0.313 -4.780 1.00 91.88 90 ASP A CA 1
ATOM 738 C C . ASP A 1 90 ? -6.098 -1.085 -5.138 1.00 91.88 90 ASP A C 1
ATOM 740 O O . ASP A 1 90 ? -5.518 -1.803 -4.316 1.00 91.88 90 ASP A O 1
ATOM 744 N N . THR A 1 91 ? -5.624 -0.873 -6.359 1.00 95.81 91 THR A N 1
ATOM 745 C CA . THR A 1 91 ? -4.289 -1.305 -6.754 1.00 95.81 91 THR A CA 1
ATOM 746 C C . THR A 1 91 ? -3.235 -0.399 -6.122 1.00 95.81 91 THR A C 1
ATOM 748 O O . THR A 1 91 ? -3.466 0.787 -5.869 1.00 95.81 91 THR A O 1
ATOM 751 N N . VAL A 1 92 ? -2.032 -0.925 -5.904 1.00 95.69 92 VAL A N 1
ATOM 752 C CA . VAL A 1 92 ? -0.880 -0.139 -5.437 1.00 95.69 92 VAL A CA 1
ATOM 753 C C . VAL A 1 92 ? -0.620 1.050 -6.369 1.00 95.69 92 VAL A C 1
ATOM 755 O O . VAL A 1 92 ? -0.301 2.143 -5.897 1.00 95.69 92 VAL A O 1
ATOM 758 N N . ALA A 1 93 ? -0.825 0.884 -7.681 1.00 96.88 93 ALA A N 1
ATOM 7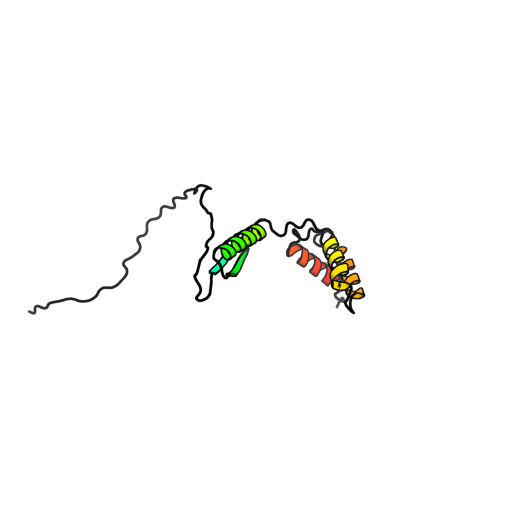59 C CA . ALA A 1 93 ? -0.724 1.979 -8.640 1.00 96.88 93 ALA A CA 1
ATOM 760 C C . ALA A 1 93 ? -1.701 3.123 -8.336 1.00 96.88 93 ALA A C 1
ATOM 762 O O . ALA A 1 93 ? -1.263 4.275 -8.268 1.00 96.88 93 ALA A O 1
ATOM 763 N N . SER A 1 94 ? -2.982 2.821 -8.084 1.00 96.50 94 SER A N 1
ATOM 764 C CA . SER A 1 94 ? -3.983 3.854 -7.776 1.00 96.50 94 SER A CA 1
ATOM 765 C C . SER A 1 94 ? -3.660 4.576 -6.464 1.00 96.50 94 SER A C 1
ATOM 767 O O . SER A 1 94 ? -3.800 5.798 -6.361 1.00 96.50 94 SER A O 1
ATOM 769 N N . VAL A 1 95 ? -3.138 3.841 -5.476 1.00 95.69 95 VAL A N 1
ATOM 770 C CA . VAL A 1 95 ? -2.687 4.407 -4.200 1.00 95.69 95 VAL A CA 1
ATOM 771 C C . VAL A 1 95 ? -1.512 5.363 -4.410 1.00 95.69 95 VAL A C 1
ATOM 773 O O . VAL A 1 95 ? -1.503 6.452 -3.831 1.00 95.69 95 VAL A O 1
ATOM 776 N N . PHE A 1 96 ? -0.541 5.004 -5.253 1.00 96.69 96 PHE A N 1
ATOM 777 C CA . PHE A 1 96 ? 0.576 5.885 -5.594 1.00 96.69 96 PHE A CA 1
ATOM 778 C C . PHE A 1 96 ? 0.127 7.139 -6.346 1.00 96.69 96 PHE A C 1
ATOM 780 O O . PHE A 1 96 ? 0.605 8.227 -6.024 1.00 96.69 96 PHE A O 1
ATOM 787 N N . ASP A 1 97 ? -0.818 7.023 -7.282 1.00 96.00 97 ASP A N 1
ATOM 788 C CA . ASP A 1 97 ? -1.391 8.180 -7.981 1.00 96.00 97 ASP A CA 1
ATOM 789 C C . ASP A 1 97 ? -2.117 9.127 -7.032 1.00 96.00 97 ASP A C 1
ATOM 791 O O . ASP A 1 97 ? -1.897 10.342 -7.049 1.00 96.00 97 ASP A O 1
ATOM 795 N N . ARG A 1 98 ? -2.931 8.569 -6.132 1.00 96.00 98 ARG A N 1
ATOM 796 C CA . ARG A 1 98 ? -3.603 9.336 -5.083 1.00 96.00 98 ARG A CA 1
ATOM 797 C C . ARG A 1 98 ? -2.595 10.040 -4.177 1.00 96.00 98 ARG A C 1
ATOM 799 O O . ARG A 1 98 ? -2.758 11.223 -3.896 1.00 96.00 98 ARG A O 1
ATOM 806 N N . TYR A 1 99 ? -1.527 9.358 -3.763 1.00 95.56 99 TYR A N 1
ATOM 807 C CA . TYR A 1 99 ? -0.480 9.967 -2.942 1.00 95.56 99 TYR A CA 1
ATOM 808 C C . TYR A 1 99 ? 0.245 11.102 -3.676 1.00 95.56 99 TYR A C 1
ATOM 810 O O . TYR A 1 99 ? 0.441 12.173 -3.100 1.00 95.56 99 TYR A O 1
ATOM 818 N N . ALA A 1 100 ? 0.610 10.906 -4.945 1.00 94.88 100 ALA A N 1
ATOM 819 C CA . ALA A 1 100 ? 1.261 11.940 -5.743 1.00 94.88 100 ALA A CA 1
ATOM 820 C C . ALA A 1 100 ? 0.378 13.197 -5.863 1.00 94.88 100 ALA A C 1
ATOM 822 O O . ALA A 1 100 ? 0.846 14.313 -5.624 1.00 94.88 100 ALA A O 1
ATOM 823 N N . ARG A 1 101 ? -0.917 13.005 -6.147 1.00 94.62 101 ARG A N 1
ATOM 824 C CA . ARG A 1 101 ? -1.907 14.083 -6.272 1.00 94.62 101 ARG A CA 1
ATOM 825 C C . ARG A 1 101 ? -2.158 14.812 -4.951 1.00 94.62 101 ARG A C 1
ATOM 827 O O . ARG A 1 101 ? -2.103 16.035 -4.921 1.00 94.62 101 ARG A O 1
ATOM 834 N N . ASP A 1 102 ? -2.400 14.078 -3.867 1.00 95.69 102 ASP A N 1
ATOM 835 C CA . ASP A 1 102 ? -2.888 14.666 -2.612 1.00 95.69 102 ASP A CA 1
ATOM 836 C C . ASP A 1 102 ? -1.758 15.082 -1.662 1.00 95.69 102 ASP A C 1
ATOM 838 O O . ASP A 1 102 ? -1.896 16.030 -0.891 1.00 95.69 102 ASP A O 1
ATOM 842 N N . ARG A 1 103 ? -0.629 14.362 -1.673 1.00 95.06 103 ARG A N 1
ATOM 843 C CA . ARG A 1 103 ? 0.463 14.547 -0.703 1.00 95.06 103 ARG A CA 1
ATOM 844 C C . ARG A 1 103 ? 1.721 15.134 -1.318 1.00 95.06 103 ARG A C 1
ATOM 846 O O . ARG A 1 103 ? 2.407 15.896 -0.639 1.00 95.06 103 ARG A O 1
ATOM 853 N N . SER A 1 104 ? 2.050 14.799 -2.563 1.00 91.56 104 SER A N 1
ATOM 854 C CA . SER A 1 104 ? 3.270 15.312 -3.202 1.00 91.56 104 SER A CA 1
ATOM 855 C C . SER A 1 104 ? 3.085 16.689 -3.843 1.00 91.56 104 SER A C 1
ATOM 857 O O . SER A 1 104 ? 4.081 17.390 -4.010 1.00 91.56 104 SER A O 1
ATOM 859 N N . ALA A 1 105 ? 1.852 17.117 -4.141 1.00 88.06 105 ALA A N 1
ATOM 860 C CA . ALA A 1 105 ? 1.566 18.362 -4.861 1.00 88.06 105 ALA A CA 1
ATOM 861 C C . ALA A 1 105 ? 2.259 19.615 -4.285 1.00 88.06 105 ALA A C 1
ATOM 863 O O . ALA A 1 105 ? 2.788 20.412 -5.056 1.00 88.06 105 ALA A O 1
ATOM 864 N N . GLY A 1 106 ? 2.306 19.764 -2.955 1.00 91.50 106 GLY A N 1
ATOM 865 C CA . GLY A 1 106 ? 2.895 20.930 -2.278 1.00 91.50 106 GLY A CA 1
ATOM 866 C C . GLY A 1 106 ? 4.376 20.804 -1.901 1.00 91.50 106 GLY A C 1
ATOM 867 O O . GLY A 1 106 ? 4.930 21.703 -1.271 1.00 91.50 106 GLY A O 1
ATOM 868 N N . LYS A 1 107 ? 5.044 19.690 -2.224 1.00 93.88 107 LYS A N 1
ATOM 869 C CA . LYS A 1 107 ? 6.420 19.443 -1.770 1.00 93.88 107 LYS A CA 1
ATOM 870 C C . LYS A 1 107 ? 7.449 19.974 -2.770 1.00 93.88 107 LYS A C 1
ATOM 872 O O . LYS A 1 107 ? 7.383 19.667 -3.956 1.00 93.88 107 LYS A O 1
ATOM 877 N N . LYS A 1 108 ? 8.522 20.611 -2.277 1.00 92.94 108 LYS A N 1
ATOM 878 C CA . LYS A 1 108 ? 9.699 21.005 -3.091 1.00 92.94 108 LYS A CA 1
ATOM 879 C C . LYS A 1 108 ? 10.299 19.829 -3.886 1.00 92.94 108 LYS A C 1
ATOM 881 O O . LYS A 1 108 ? 10.853 20.013 -4.963 1.00 92.94 108 LYS A O 1
ATOM 886 N N . GLY A 1 109 ? 10.179 18.607 -3.357 1.00 94.00 109 GLY A N 1
ATOM 887 C CA . GLY A 1 109 ? 10.666 17.366 -3.968 1.00 94.00 109 GLY A CA 1
ATOM 888 C C . GLY A 1 109 ? 9.680 16.635 -4.888 1.00 94.00 109 GLY A C 1
ATOM 889 O O . GLY A 1 109 ? 9.998 15.515 -5.294 1.00 94.00 109 GLY A O 1
ATOM 890 N N . ARG A 1 110 ? 8.521 17.226 -5.221 1.00 94.25 110 ARG A N 1
ATOM 891 C CA . ARG A 1 110 ? 7.412 16.577 -5.947 1.00 94.25 110 ARG A CA 1
ATOM 892 C C . ARG A 1 110 ? 7.860 15.769 -7.162 1.00 94.25 110 ARG A C 1
ATOM 894 O O . ARG A 1 110 ? 7.624 14.569 -7.212 1.00 94.25 110 ARG A O 1
ATOM 901 N N . ARG A 1 111 ? 8.577 16.401 -8.097 1.00 95.44 111 ARG A N 1
ATOM 902 C CA . ARG A 1 111 ? 9.034 15.759 -9.342 1.00 95.44 111 ARG A CA 1
ATOM 903 C C . ARG A 1 111 ? 9.822 14.472 -9.082 1.00 95.44 111 ARG A C 1
ATOM 905 O O . ARG A 1 111 ? 9.654 13.484 -9.785 1.00 95.44 111 ARG A O 1
ATOM 912 N N . ARG A 1 112 ? 10.699 14.471 -8.071 1.00 95.56 112 ARG A N 1
ATOM 913 C CA . ARG A 1 112 ? 11.508 13.287 -7.733 1.00 95.56 112 ARG A CA 1
ATOM 914 C C . ARG A 1 112 ? 10.660 12.198 -7.084 1.00 95.56 112 ARG A C 1
ATOM 916 O O . ARG A 1 112 ? 10.922 11.021 -7.308 1.00 95.56 112 ARG A O 1
ATOM 923 N N . GLU A 1 113 ? 9.673 12.580 -6.275 1.00 95.31 113 GLU A N 1
ATOM 924 C CA . GLU A 1 113 ? 8.705 11.632 -5.719 1.00 95.31 113 GLU A CA 1
ATOM 925 C C . GLU A 1 113 ? 7.875 10.982 -6.830 1.00 95.31 113 GLU A C 1
ATOM 927 O O . GLU A 1 113 ? 7.831 9.760 -6.883 1.00 95.31 113 GLU A O 1
ATOM 932 N N . GLU A 1 114 ? 7.319 11.760 -7.760 1.00 95.94 114 GLU A N 1
ATOM 933 C CA . GLU A 1 114 ? 6.532 11.248 -8.893 1.00 95.94 114 GLU A CA 1
ATOM 934 C C . GLU A 1 114 ? 7.337 10.275 -9.763 1.00 95.94 114 GLU A C 1
ATOM 936 O O . GLU A 1 114 ? 6.855 9.189 -10.076 1.00 95.94 114 GLU A O 1
ATOM 941 N N . ILE A 1 115 ? 8.592 10.608 -10.091 1.00 96.00 115 ILE A N 1
ATOM 942 C CA . ILE A 1 115 ? 9.480 9.710 -10.848 1.00 96.00 115 ILE A CA 1
ATOM 943 C C . ILE A 1 115 ? 9.676 8.378 -10.111 1.00 96.00 115 ILE A C 1
ATOM 945 O O . ILE A 1 115 ? 9.593 7.317 -10.729 1.00 96.00 115 ILE A O 1
ATOM 949 N N . ARG A 1 116 ? 9.921 8.413 -8.794 1.00 95.19 116 ARG A N 1
ATOM 950 C CA . ARG A 1 116 ? 10.083 7.186 -8.000 1.00 95.19 116 ARG A CA 1
ATOM 951 C C . ARG A 1 116 ? 8.792 6.383 -7.926 1.00 95.19 116 ARG A C 1
ATOM 953 O O . ARG A 1 116 ? 8.841 5.182 -8.141 1.00 95.19 116 ARG A O 1
ATOM 960 N N . LEU A 1 117 ? 7.658 7.030 -7.673 1.00 96.19 117 LEU A N 1
ATOM 961 C CA . LEU A 1 117 ? 6.358 6.362 -7.605 1.00 96.19 117 LEU A CA 1
ATOM 962 C C . LEU A 1 117 ? 6.010 5.695 -8.939 1.00 96.19 117 LEU A C 1
ATOM 964 O O . LEU A 1 117 ? 5.639 4.528 -8.949 1.00 96.19 117 LEU A O 1
ATOM 968 N N . ASN A 1 118 ? 6.209 6.387 -10.063 1.00 96.25 118 ASN A N 1
ATOM 969 C CA . ASN A 1 118 ? 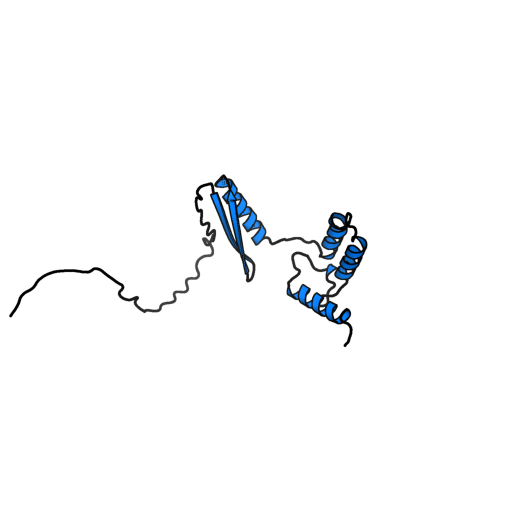5.979 5.818 -11.392 1.00 96.25 118 ASN A CA 1
ATOM 970 C C . ASN A 1 118 ? 6.909 4.643 -11.695 1.00 96.25 118 ASN A C 1
ATOM 972 O O . ASN A 1 118 ? 6.470 3.662 -12.286 1.00 96.25 118 ASN A O 1
ATOM 976 N N . ARG A 1 119 ? 8.169 4.702 -11.250 1.00 95.19 119 ARG A N 1
ATOM 977 C CA . ARG A 1 119 ? 9.085 3.562 -11.346 1.00 95.19 119 ARG A CA 1
ATOM 978 C C . ARG A 1 119 ? 8.616 2.387 -10.492 1.00 95.19 119 ARG A C 1
ATOM 980 O O . ARG A 1 119 ? 8.607 1.264 -10.970 1.00 95.19 119 ARG A O 1
ATOM 987 N N . PHE A 1 120 ? 8.197 2.638 -9.255 1.00 95.19 120 PHE A N 1
ATOM 988 C CA . PHE A 1 120 ? 7.732 1.577 -8.367 1.00 95.19 120 PHE A CA 1
ATOM 989 C C . PHE A 1 120 ? 6.509 0.861 -8.929 1.00 95.19 120 PHE A C 1
ATOM 991 O O . PHE A 1 120 ? 6.419 -0.340 -8.756 1.00 95.19 120 PHE A O 1
ATOM 998 N N . LYS A 1 121 ? 5.609 1.544 -9.648 1.00 95.69 121 LYS A N 1
ATOM 999 C CA . LYS A 1 121 ? 4.469 0.882 -10.310 1.00 95.69 121 LYS A CA 1
ATOM 1000 C C . LYS A 1 121 ? 4.899 -0.195 -11.306 1.00 95.69 121 LYS A C 1
ATOM 1002 O O . LYS A 1 121 ? 4.216 -1.207 -11.417 1.00 95.69 121 LYS A O 1
ATOM 1007 N N . THR A 1 122 ? 5.981 0.052 -12.042 1.00 95.56 122 THR A N 1
ATOM 1008 C CA . THR A 1 122 ? 6.429 -0.808 -13.143 1.00 95.56 122 THR A CA 1
ATOM 1009 C C . THR A 1 122 ? 7.507 -1.804 -12.737 1.00 95.56 122 THR A C 1
ATOM 1011 O O . THR A 1 122 ? 7.723 -2.779 -13.452 1.00 95.56 122 THR A O 1
ATOM 1014 N N . ASP A 1 123 ? 8.175 -1.593 -11.602 1.00 94.88 123 ASP A N 1
ATOM 1015 C CA . ASP A 1 123 ? 9.114 -2.566 -11.055 1.00 94.88 123 ASP A CA 1
ATOM 1016 C C . ASP A 1 123 ? 8.397 -3.897 -10.751 1.00 94.88 123 ASP A C 1
ATOM 1018 O O . ASP A 1 123 ? 7.264 -3.922 -10.268 1.00 94.88 123 ASP A O 1
ATOM 1022 N N . VAL A 1 124 ? 9.073 -5.014 -11.023 1.00 92.62 124 VAL A N 1
ATOM 1023 C CA . VAL A 1 124 ? 8.502 -6.362 -10.902 1.00 92.62 124 VAL A CA 1
ATOM 1024 C C . VAL A 1 124 ? 8.80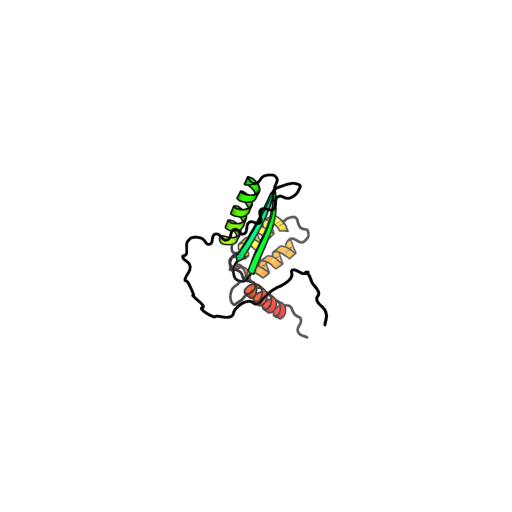0 -6.960 -9.526 1.00 92.62 124 VAL A C 1
ATOM 1026 O O . VAL A 1 124 ? 9.925 -6.888 -9.031 1.00 92.62 124 VAL A O 1
ATOM 1029 N N . ALA A 1 125 ? 7.784 -7.580 -8.932 1.00 91.25 125 ALA A N 1
ATOM 1030 C CA . ALA A 1 125 ? 7.843 -8.367 -7.709 1.00 91.25 125 ALA A CA 1
ATOM 1031 C C . ALA A 1 125 ? 7.193 -9.729 -7.979 1.00 91.25 125 ALA A C 1
ATOM 1033 O O . ALA A 1 125 ? 6.051 -9.779 -8.430 1.00 91.25 125 ALA A O 1
ATOM 1034 N N . ASN A 1 126 ? 7.900 -10.835 -7.733 1.00 89.12 126 ASN A N 1
ATOM 1035 C CA . ASN A 1 126 ? 7.358 -12.191 -7.925 1.00 89.12 126 ASN A CA 1
ATOM 1036 C C . ASN A 1 126 ? 6.711 -12.421 -9.312 1.00 89.12 126 ASN A C 1
ATOM 1038 O O . ASN A 1 126 ? 5.663 -13.049 -9.426 1.00 89.12 126 ASN A O 1
ATOM 1042 N N . GLY A 1 127 ? 7.321 -11.884 -10.375 1.00 89.75 127 GLY A N 1
ATOM 1043 C CA . GLY A 1 127 ? 6.835 -12.040 -11.753 1.00 89.75 127 GLY A CA 1
ATOM 1044 C C . GLY A 1 127 ? 5.661 -11.134 -12.145 1.00 89.75 127 GLY A C 1
ATOM 1045 O O . GLY A 1 127 ? 5.200 -11.217 -13.279 1.00 89.75 127 GLY A O 1
ATOM 1046 N N . LYS A 1 128 ? 5.205 -10.244 -11.254 1.00 93.19 128 LYS A N 1
ATOM 1047 C CA . LYS A 1 128 ? 4.110 -9.297 -11.503 1.00 93.19 128 LYS A CA 1
ATOM 1048 C C . LYS A 1 128 ? 4.547 -7.845 -11.236 1.00 93.19 128 LYS A C 1
ATOM 1050 O O . LYS A 1 128 ? 5.300 -7.613 -10.288 1.00 93.19 128 LYS A O 1
ATOM 1055 N N . PRO A 1 129 ? 4.101 -6.843 -12.017 1.00 95.50 129 PRO A N 1
ATOM 1056 C CA . PRO A 1 129 ? 4.356 -5.438 -11.700 1.00 95.50 129 PRO A CA 1
ATOM 1057 C C . PRO A 1 129 ? 3.773 -5.053 -10.337 1.00 95.50 129 PRO A C 1
ATOM 1059 O O . PRO A 1 129 ? 2.610 -5.334 -10.041 1.00 95.50 129 PRO A O 1
ATOM 1062 N N . LEU A 1 130 ? 4.560 -4.364 -9.509 1.00 95.38 130 LEU A N 1
ATOM 1063 C CA . LEU A 1 130 ? 4.161 -3.981 -8.153 1.00 95.38 130 LEU A CA 1
ATOM 1064 C C . LEU A 1 130 ? 2.874 -3.137 -8.151 1.00 95.38 130 LEU A C 1
ATOM 1066 O O . LEU A 1 130 ? 2.052 -3.254 -7.246 1.00 95.38 130 LEU A O 1
ATOM 1070 N N . GLY A 1 131 ? 2.672 -2.316 -9.184 1.00 95.88 131 GLY A N 1
ATOM 1071 C CA . GLY A 1 131 ? 1.484 -1.484 -9.343 1.00 95.88 131 GLY A CA 1
ATOM 1072 C C . GLY A 1 131 ? 0.174 -2.262 -9.499 1.00 95.88 131 GLY A C 1
ATOM 1073 O O . GLY A 1 131 ? -0.877 -1.711 -9.185 1.00 95.88 131 GLY A O 1
ATOM 1074 N N . GLU A 1 132 ? 0.221 -3.521 -9.937 1.00 95.69 132 GLU A N 1
ATOM 1075 C CA . GLU A 1 132 ? -0.961 -4.363 -10.161 1.00 95.69 132 GLU A CA 1
ATOM 1076 C C . GLU A 1 132 ? -1.389 -5.168 -8.923 1.00 95.69 132 GLU A C 1
ATOM 1078 O O . GLU A 1 132 ? -2.414 -5.855 -8.948 1.00 95.69 132 GLU A O 1
ATOM 1083 N N . PHE A 1 133 ? -0.604 -5.151 -7.845 1.00 93.81 133 PHE A N 1
ATOM 1084 C CA . PHE A 1 133 ? -1.020 -5.762 -6.584 1.00 93.81 133 PHE A CA 1
ATOM 1085 C C . PHE A 1 133 ? -2.160 -4.956 -5.970 1.00 93.81 133 PHE A C 1
ATOM 1087 O O . PHE A 1 133 ? -2.175 -3.726 -6.053 1.00 93.81 133 PHE A O 1
ATOM 1094 N N . LEU A 1 134 ? -3.098 -5.636 -5.316 1.00 93.19 134 LEU A N 1
ATOM 1095 C CA . LEU A 1 134 ? -4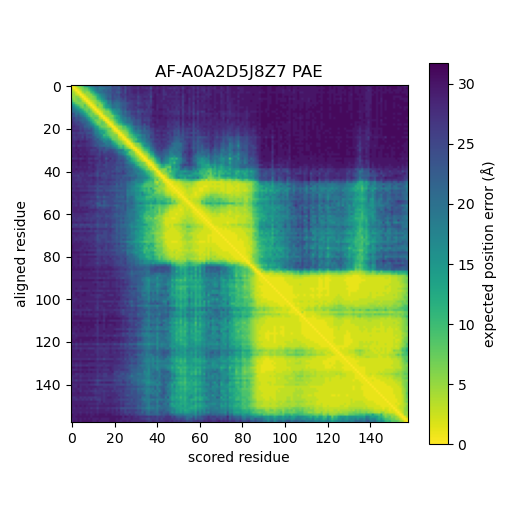.061 -4.965 -4.454 1.00 93.19 134 LEU A CA 1
ATOM 1096 C C . LEU A 1 134 ? -3.376 -4.570 -3.148 1.00 93.19 134 LEU A C 1
ATOM 1098 O O . LEU A 1 134 ? -2.618 -5.347 -2.568 1.00 93.19 134 LEU A O 1
ATOM 1102 N N . ILE A 1 135 ? -3.650 -3.359 -2.663 1.00 90.12 135 ILE A N 1
ATOM 1103 C CA . ILE A 1 135 ? -3.006 -2.842 -1.448 1.00 90.12 135 ILE A CA 1
ATOM 1104 C C . ILE A 1 135 ? -3.360 -3.668 -0.201 1.00 90.12 135 ILE A C 1
ATOM 1106 O O . ILE A 1 135 ? -2.580 -3.716 0.745 1.00 90.12 135 ILE A O 1
ATOM 1110 N N . GLY A 1 136 ? -4.527 -4.321 -0.202 1.00 86.50 136 GLY A N 1
ATOM 1111 C CA . GLY A 1 136 ? -4.945 -5.237 0.860 1.00 86.50 136 GLY A CA 1
ATOM 1112 C C . GLY A 1 136 ? -4.319 -6.633 0.770 1.00 86.50 136 GLY A C 1
ATOM 1113 O O . GLY A 1 136 ? -4.313 -7.350 1.765 1.00 86.50 136 GLY A O 1
ATOM 1114 N N . GLU A 1 137 ? -3.783 -7.014 -0.392 1.00 86.12 137 GLU A N 1
ATOM 1115 C CA . GLU A 1 137 ? -3.255 -8.362 -0.655 1.00 86.12 137 GLU A CA 1
ATOM 1116 C C . GLU A 1 137 ? -1.729 -8.407 -0.704 1.00 86.12 137 GLU A C 1
ATOM 1118 O O . GLU A 1 137 ? -1.143 -9.468 -0.495 1.00 86.12 137 GLU A O 1
ATOM 1123 N N . ILE A 1 138 ? -1.074 -7.272 -0.967 1.00 90.00 138 ILE A N 1
ATOM 1124 C CA . ILE A 1 138 ? 0.383 -7.209 -1.038 1.00 90.00 138 ILE A CA 1
ATOM 1125 C C . ILE A 1 138 ? 1.015 -7.670 0.279 1.00 90.00 138 ILE A C 1
ATOM 1127 O O . ILE A 1 138 ? 0.735 -7.154 1.365 1.00 90.00 138 ILE A O 1
ATOM 1131 N N . THR A 1 139 ? 1.902 -8.654 0.184 1.00 89.62 139 THR A N 1
ATOM 1132 C CA . THR A 1 139 ? 2.528 -9.268 1.349 1.00 89.62 139 THR A CA 1
ATOM 1133 C C . THR A 1 139 ? 3.927 -8.711 1.590 1.00 89.62 139 THR A C 1
ATOM 1135 O O . THR A 1 139 ? 4.548 -8.051 0.754 1.00 89.62 139 THR A O 1
ATOM 1138 N N . ARG A 1 140 ? 4.488 -9.032 2.760 1.00 90.00 140 ARG A N 1
ATOM 1139 C CA . ARG A 1 140 ? 5.902 -8.760 3.049 1.00 90.00 140 ARG A CA 1
ATOM 1140 C C 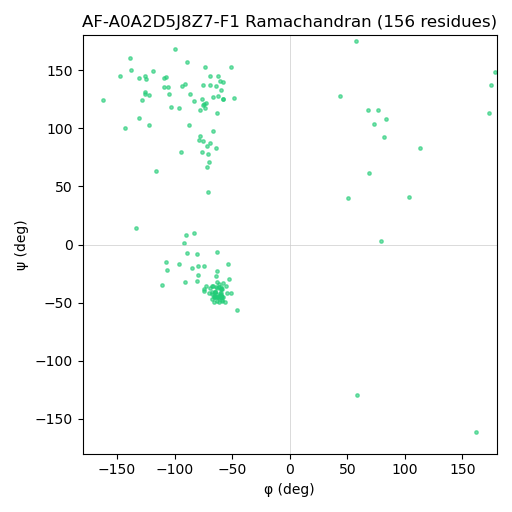. ARG A 1 140 ? 6.835 -9.465 2.058 1.00 90.00 140 ARG A C 1
ATOM 1142 O O . ARG A 1 140 ? 7.875 -8.900 1.737 1.00 90.00 140 ARG A O 1
ATOM 1149 N N . ALA A 1 141 ? 6.494 -10.677 1.617 1.00 90.31 141 ALA A N 1
ATOM 1150 C CA . ALA A 1 141 ? 7.338 -11.449 0.709 1.00 90.31 141 ALA A CA 1
ATOM 1151 C C . ALA A 1 141 ? 7.464 -10.754 -0.655 1.00 90.31 141 ALA A C 1
ATOM 1153 O O . ALA A 1 141 ? 8.572 -10.641 -1.173 1.00 90.31 141 ALA A O 1
ATOM 1154 N N . ASP A 1 142 ? 6.366 -10.191 -1.168 1.00 93.19 142 ASP A N 1
ATOM 1155 C CA . ASP A 1 142 ? 6.360 -9.417 -2.417 1.00 93.19 142 ASP A CA 1
ATOM 1156 C C . ASP A 1 142 ? 7.285 -8.197 -2.327 1.00 93.19 142 ASP A C 1
ATOM 1158 O O . ASP A 1 142 ? 8.102 -7.948 -3.214 1.00 93.19 142 ASP A O 1
ATOM 1162 N N . LEU A 1 143 ? 7.230 -7.468 -1.207 1.00 94.44 143 LEU A N 1
ATOM 1163 C CA . LEU A 1 143 ? 8.083 -6.298 -0.984 1.00 94.44 143 LEU A CA 1
ATOM 1164 C C . LEU A 1 143 ? 9.571 -6.655 -0.865 1.00 94.44 143 LEU A C 1
ATOM 1166 O O . LEU A 1 143 ? 10.421 -5.884 -1.312 1.00 94.44 143 LEU A O 1
ATOM 1170 N N . VAL A 1 144 ? 9.898 -7.801 -0.263 1.00 95.00 144 VAL A N 1
ATOM 1171 C CA . VAL A 1 144 ? 11.283 -8.290 -0.175 1.00 95.00 144 VAL A CA 1
ATOM 1172 C C . VAL A 1 144 ? 11.804 -8.665 -1.562 1.00 95.00 144 VAL A C 1
ATOM 1174 O O . VAL A 1 144 ? 12.879 -8.206 -1.938 1.00 95.00 144 VAL A O 1
ATOM 1177 N N . ALA A 1 145 ? 11.019 -9.404 -2.348 1.00 93.44 145 ALA A N 1
ATOM 1178 C CA . ALA A 1 145 ? 11.392 -9.780 -3.710 1.00 93.44 145 ALA A CA 1
ATOM 1179 C C . ALA A 1 145 ? 11.623 -8.552 -4.606 1.00 93.44 145 ALA A C 1
ATOM 1181 O O . ALA A 1 145 ? 12.625 -8.476 -5.322 1.00 93.44 145 ALA A O 1
ATOM 1182 N N . TRP A 1 146 ? 10.737 -7.554 -4.521 1.00 95.12 146 TRP A N 1
ATOM 1183 C CA . TRP A 1 146 ? 10.910 -6.274 -5.211 1.00 95.12 146 TRP A CA 1
ATOM 1184 C C . TRP A 1 146 ? 12.203 -5.564 -4.794 1.00 95.12 146 TRP A C 1
ATOM 1186 O O . TRP A 1 146 ? 12.975 -5.123 -5.649 1.00 95.12 146 TRP A O 1
ATOM 1196 N N . ARG A 1 147 ? 12.456 -5.462 -3.481 1.00 94.50 147 ARG A N 1
ATOM 1197 C CA . ARG A 1 147 ? 13.663 -4.826 -2.938 1.00 94.50 147 ARG A CA 1
ATOM 1198 C C . ARG A 1 147 ? 14.916 -5.485 -3.498 1.00 94.50 147 ARG A C 1
ATOM 1200 O O . ARG A 1 147 ? 15.797 -4.775 -3.969 1.00 94.50 147 ARG A O 1
ATOM 1207 N N . ASP A 1 148 ? 14.991 -6.809 -3.450 1.00 93.31 148 ASP A N 1
ATOM 1208 C CA . ASP A 1 148 ? 16.185 -7.553 -3.850 1.00 93.31 148 ASP A CA 1
ATOM 1209 C C . ASP A 1 148 ? 16.422 -7.438 -5.365 1.00 93.31 148 ASP A C 1
ATOM 1211 O O . ASP A 1 148 ? 17.536 -7.132 -5.791 1.00 93.31 148 ASP A O 1
ATOM 1215 N N . THR A 1 149 ? 15.352 -7.519 -6.166 1.00 91.19 149 THR A N 1
ATOM 1216 C CA . THR A 1 149 ? 15.386 -7.268 -7.622 1.00 91.19 149 THR A CA 1
ATOM 1217 C C . THR A 1 149 ? 15.859 -5.851 -7.951 1.00 91.19 149 THR A C 1
ATOM 1219 O O . THR A 1 149 ? 16.591 -5.620 -8.913 1.00 91.19 149 THR A O 1
ATOM 1222 N N . ARG A 1 150 ? 15.450 -4.854 -7.159 1.00 91.81 150 ARG A N 1
ATOM 1223 C CA . ARG A 1 150 ? 15.906 -3.477 -7.367 1.00 91.81 150 ARG A CA 1
ATOM 1224 C C . ARG A 1 150 ? 17.331 -3.257 -6.923 1.00 91.81 150 ARG A C 1
ATOM 1226 O O . ARG A 1 150 ? 18.045 -2.536 -7.614 1.00 91.81 150 ARG A O 1
ATOM 1233 N N . LEU A 1 151 ? 17.735 -3.848 -5.805 1.00 92.19 151 LEU A N 1
ATOM 1234 C CA . LEU A 1 151 ? 19.097 -3.743 -5.303 1.00 92.19 151 LEU A CA 1
ATOM 1235 C C . LEU A 1 151 ? 20.094 -4.282 -6.324 1.00 92.19 151 LEU A C 1
ATOM 1237 O O . LEU A 1 151 ? 21.062 -3.582 -6.589 1.00 92.19 151 LEU A O 1
ATOM 1241 N N . SER A 1 152 ? 19.817 -5.418 -6.971 1.00 88.81 152 SER A N 1
ATOM 1242 C CA . SER A 1 152 ? 20.697 -5.948 -8.022 1.00 88.81 152 SER A CA 1
ATOM 1243 C C . SER A 1 152 ? 20.811 -5.023 -9.239 1.00 88.81 152 SER A C 1
ATOM 1245 O O . SER A 1 152 ? 21.864 -4.957 -9.863 1.00 88.81 152 SER A O 1
ATOM 1247 N N . ALA A 1 153 ? 19.748 -4.286 -9.577 1.00 87.06 153 ALA A N 1
ATOM 1248 C CA . ALA A 1 153 ? 19.739 -3.370 -10.718 1.00 87.06 153 ALA A CA 1
ATOM 1249 C C . ALA A 1 153 ? 20.417 -2.016 -10.436 1.00 87.06 153 ALA A C 1
ATOM 1251 O O . ALA A 1 153 ? 20.859 -1.350 -11.370 1.00 87.06 153 ALA A O 1
ATOM 1252 N N . VAL A 1 154 ? 20.452 -1.566 -9.175 1.00 89.44 154 VAL A N 1
ATOM 1253 C CA . VAL A 1 154 ? 21.015 -0.253 -8.797 1.00 89.44 154 VAL A CA 1
ATOM 1254 C C . VAL A 1 154 ? 22.357 -0.347 -8.078 1.00 89.44 154 VAL A C 1
ATOM 1256 O O . VAL A 1 154 ? 23.041 0.669 -7.947 1.00 89.44 154 VAL A O 1
ATOM 1259 N N . SER A 1 155 ? 22.742 -1.530 -7.594 1.00 85.81 155 SER A N 1
ATOM 1260 C CA . SER A 1 155 ? 24.074 -1.748 -7.044 1.00 85.81 155 SER A CA 1
ATOM 1261 C C . SER A 1 155 ? 25.099 -1.633 -8.162 1.00 85.81 155 SER A C 1
ATOM 1263 O O . SER A 1 155 ? 24.996 -2.311 -9.184 1.00 85.81 155 SER A O 1
ATOM 1265 N N . ARG A 1 156 ? 26.106 -0.785 -7.957 1.00 68.88 156 ARG A N 1
ATOM 1266 C CA . ARG A 1 156 ? 27.269 -0.733 -8.839 1.00 68.88 156 ARG A CA 1
ATOM 1267 C C . ARG A 1 156 ? 27.977 -2.097 -8.771 1.00 68.88 156 ARG A C 1
ATOM 1269 O O . ARG A 1 156 ? 28.261 -2.522 -7.648 1.00 68.88 156 ARG A O 1
ATOM 1276 N N . PRO A 1 157 ? 28.257 -2.772 -9.901 1.00 64.69 157 PRO A N 1
ATOM 1277 C CA . PRO A 1 157 ? 29.109 -3.956 -9.8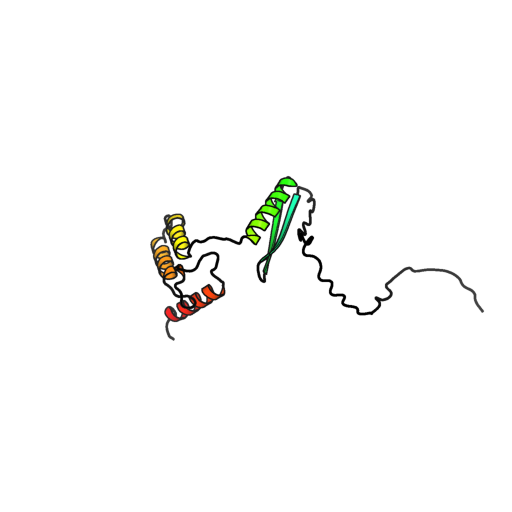73 1.00 64.69 157 PRO A CA 1
ATOM 1278 C C . PRO A 1 157 ? 30.470 -3.567 -9.279 1.00 64.69 157 PRO A C 1
ATOM 1280 O O . PRO A 1 157 ? 30.932 -2.440 -9.488 1.00 64.69 157 PRO A O 1
ATOM 1283 N N . ALA A 1 158 ? 31.018 -4.454 -8.448 1.00 67.44 158 ALA A N 1
ATOM 1284 C CA . ALA A 1 158 ? 32.276 -4.236 -7.739 1.00 67.44 158 ALA A CA 1
ATOM 1285 C C . ALA A 1 158 ? 33.446 -4.030 -8.708 1.00 67.44 158 ALA A C 1
ATOM 1287 O O . ALA A 1 158 ? 33.465 -4.721 -9.751 1.00 67.44 158 ALA A O 1
#

Sequence (158 aa):
MFRHCFTFGLLMYQSWVSQGKTVTHPLPISLRRDYDLRHGQTKCGWQAQVARRVGTQTKRKAKTFKSKREAQVWAREFEAELDNGTTSRDTVASVFDRYARDRSAGKKGRRREEIRLNRFKTDVANGKPLGEFLIGEITRADLVAWRDTRLSAVSRPA

Secondary structure (DSSP, 8-state):
---------------PPP----------SS----------EETTEEEEEEEEEETTEEEEEEEEESSHHHHHHHHHHHHHHHHH------BHHHHHHHHIIIIITT-TTHHHHHHHHHHHHHSEETTEEGGGSBTTT--HHHHHHHHHHHHHHHSPP-